Protein AF-R4L9H0-F1 (afdb_monomer_lite)

Structure (mmCIF, N/CA/C/O backbone):
data_AF-R4L9H0-F1
#
_entry.id   AF-R4L9H0-F1
#
loop_
_atom_site.group_PDB
_atom_site.id
_atom_site.type_symbol
_atom_site.label_atom_id
_atom_site.label_alt_id
_atom_site.label_comp_id
_atom_site.label_asym_id
_atom_site.label_entity_id
_atom_site.label_seq_id
_atom_site.pdbx_PDB_ins_code
_atom_site.Cartn_x
_atom_site.Cartn_y
_atom_site.Cartn_z
_atom_site.occupancy
_atom_site.B_iso_or_equiv
_atom_site.auth_seq_id
_atom_site.auth_comp_id
_atom_site.auth_asym_id
_atom_site.auth_atom_id
_atom_site.pdbx_PDB_model_num
ATOM 1 N N . MET A 1 1 ? -3.321 25.564 24.186 1.00 57.03 1 MET A N 1
ATOM 2 C CA . MET A 1 1 ? -4.465 24.782 24.703 1.00 57.03 1 MET A CA 1
ATOM 3 C C . MET A 1 1 ? -3.998 23.356 24.920 1.00 57.03 1 MET A C 1
ATOM 5 O O . MET A 1 1 ? -3.599 22.718 23.956 1.00 57.03 1 MET A O 1
ATOM 9 N N . ILE A 1 2 ? -3.971 22.887 26.167 1.00 65.69 2 ILE A N 1
ATOM 10 C CA . ILE A 1 2 ? -3.672 21.484 26.480 1.00 65.69 2 ILE A CA 1
ATOM 11 C C . ILE A 1 2 ? -4.960 20.702 26.213 1.00 65.69 2 ILE A C 1
ATOM 13 O O . ILE A 1 2 ? -5.992 21.007 26.808 1.00 65.69 2 ILE A O 1
ATOM 17 N N . ARG A 1 3 ? -4.929 19.754 25.270 1.00 62.16 3 ARG A N 1
ATOM 18 C CA . ARG A 1 3 ? -6.078 18.882 25.004 1.00 62.16 3 ARG A CA 1
ATOM 19 C C . ARG A 1 3 ? -6.209 17.927 26.200 1.00 62.16 3 ARG A C 1
ATOM 21 O O . ARG A 1 3 ? -5.203 17.309 26.550 1.00 62.16 3 ARG A O 1
ATOM 28 N N . PRO A 1 4 ? -7.376 17.829 26.859 1.00 68.88 4 PRO A N 1
ATOM 29 C CA . PRO A 1 4 ? -7.541 16.909 27.978 1.00 68.88 4 PRO A CA 1
ATOM 30 C C . PRO A 1 4 ? -7.258 15.465 27.529 1.00 68.88 4 PRO A C 1
ATOM 32 O O . PRO A 1 4 ? -7.546 15.125 26.375 1.00 68.88 4 PRO A O 1
ATOM 35 N N . PRO A 1 5 ? -6.675 14.624 28.404 1.00 79.44 5 PRO A N 1
ATOM 36 C CA . PRO A 1 5 ? -6.380 13.239 28.068 1.00 79.44 5 PRO A CA 1
ATOM 37 C C . PRO A 1 5 ? -7.684 12.491 27.781 1.00 79.44 5 PRO A C 1
ATOM 39 O O . PRO A 1 5 ? -8.649 12.586 28.540 1.00 79.44 5 PRO A O 1
ATOM 42 N N . TRP A 1 6 ? -7.712 11.764 26.665 1.00 81.38 6 TRP A N 1
ATOM 43 C CA . TRP A 1 6 ? -8.825 10.882 26.329 1.00 81.38 6 TRP A CA 1
ATOM 44 C C . TRP A 1 6 ? -8.898 9.749 27.361 1.00 81.38 6 TRP A C 1
ATOM 46 O O . TRP A 1 6 ? -7.885 9.119 27.659 1.00 81.38 6 TRP A O 1
ATOM 56 N N . LYS A 1 7 ? -10.088 9.520 27.921 1.00 83.50 7 LYS A N 1
ATOM 57 C CA . LYS A 1 7 ? -10.413 8.350 28.743 1.00 83.50 7 LYS A CA 1
ATOM 58 C C . LYS A 1 7 ? -11.563 7.621 28.062 1.00 83.50 7 LYS A C 1
ATOM 60 O O . LYS A 1 7 ? -12.702 8.080 28.146 1.00 83.50 7 LYS A O 1
ATOM 65 N N . GLY A 1 8 ? -11.232 6.555 27.341 1.00 79.62 8 GLY A N 1
ATOM 66 C CA . GLY A 1 8 ? -12.210 5.644 26.767 1.00 79.62 8 GLY A CA 1
ATOM 67 C C . GLY A 1 8 ? -12.906 4.818 27.848 1.00 79.62 8 GLY A C 1
ATOM 68 O O . GLY A 1 8 ? -12.428 4.696 28.975 1.00 79.62 8 GLY A O 1
ATOM 69 N N . THR A 1 9 ? -14.071 4.280 27.506 1.00 91.75 9 THR A N 1
ATOM 70 C CA . THR A 1 9 ? -14.641 3.123 28.214 1.00 91.75 9 THR A CA 1
ATOM 71 C C . THR A 1 9 ? -13.893 1.848 27.806 1.00 91.75 9 THR A C 1
ATOM 73 O O . THR A 1 9 ? -13.285 1.821 26.738 1.00 91.75 9 THR A O 1
ATOM 76 N N . GLU A 1 10 ? -13.980 0.771 28.593 1.00 90.12 10 GLU A N 1
ATOM 77 C CA . GLU A 1 10 ? -13.359 -0.523 28.238 1.00 90.12 10 GLU A CA 1
ATOM 78 C C . GLU A 1 10 ? -13.816 -1.035 26.860 1.00 90.12 10 GLU A C 1
ATOM 80 O O . GLU A 1 10 ? -13.020 -1.576 26.095 1.00 90.12 10 GLU A O 1
ATOM 85 N N . GLU A 1 11 ? -15.083 -0.804 26.499 1.00 92.56 11 GLU A N 1
ATOM 86 C CA . GLU A 1 11 ? -15.621 -1.140 25.176 1.00 92.56 11 GLU A CA 1
ATOM 87 C C . GLU A 1 11 ? -14.959 -0.316 24.060 1.00 92.56 11 GLU A C 1
ATOM 89 O O . GLU A 1 11 ? -14.592 -0.855 23.016 1.00 92.56 11 GLU A O 1
ATOM 94 N N . GLN A 1 12 ? -14.741 0.984 24.280 1.00 93.81 12 GLN A N 1
ATOM 95 C CA . GLN A 1 12 ? -14.036 1.841 23.323 1.00 93.81 12 GLN A CA 1
ATOM 96 C C . GLN A 1 12 ? -12.561 1.460 23.183 1.00 93.81 12 GLN A C 1
ATOM 98 O O . GLN A 1 12 ? -12.036 1.503 22.071 1.00 93.81 12 GLN A O 1
ATOM 103 N N . ASP A 1 13 ? -11.907 1.058 24.272 1.00 92.12 13 ASP A N 1
ATOM 104 C CA . ASP A 1 13 ? -10.519 0.594 24.248 1.00 92.12 13 ASP A CA 1
ATOM 105 C C . ASP A 1 13 ? -10.388 -0.745 23.506 1.00 92.12 13 ASP A C 1
ATOM 107 O O . ASP A 1 13 ? -9.468 -0.926 22.700 1.00 92.12 13 ASP A O 1
ATOM 111 N N . ALA A 1 14 ? -11.342 -1.662 23.696 1.00 92.44 14 ALA A N 1
ATOM 112 C CA . ALA A 1 14 ? -11.403 -2.919 22.954 1.00 92.44 14 ALA A CA 1
ATOM 113 C C . ALA A 1 14 ? -11.617 -2.684 21.448 1.00 92.44 14 ALA A C 1
ATOM 115 O O . ALA A 1 14 ? -10.895 -3.247 20.620 1.00 92.44 14 ALA A O 1
ATOM 116 N N . LEU A 1 15 ? -12.555 -1.803 21.081 1.00 95.44 15 LEU A N 1
ATOM 117 C CA . LEU A 1 15 ? -12.804 -1.424 19.686 1.00 95.44 15 LEU A CA 1
ATOM 118 C C . LEU A 1 15 ? -11.595 -0.727 19.055 1.00 95.44 15 LEU A C 1
ATOM 120 O O . LEU A 1 15 ? -11.249 -1.012 17.908 1.00 95.44 15 LEU A O 1
ATOM 124 N N . LEU A 1 16 ? -10.930 0.161 19.798 1.00 93.69 16 LEU A N 1
ATOM 125 C CA . LEU A 1 16 ? -9.717 0.830 19.339 1.00 93.69 16 LEU A CA 1
ATOM 126 C C . LEU A 1 16 ? -8.598 -0.182 19.085 1.00 93.69 16 LEU A C 1
ATOM 128 O O . LEU A 1 16 ? -7.954 -0.122 18.039 1.00 93.69 16 LEU A O 1
ATOM 132 N N . THR A 1 17 ? -8.392 -1.123 20.005 1.00 94.06 17 THR A N 1
ATOM 133 C CA . THR A 1 17 ? -7.374 -2.173 19.866 1.00 94.06 17 THR A CA 1
ATOM 134 C C . THR A 1 17 ? -7.639 -3.014 18.621 1.00 94.06 17 THR A C 1
ATOM 136 O O . THR A 1 17 ? -6.758 -3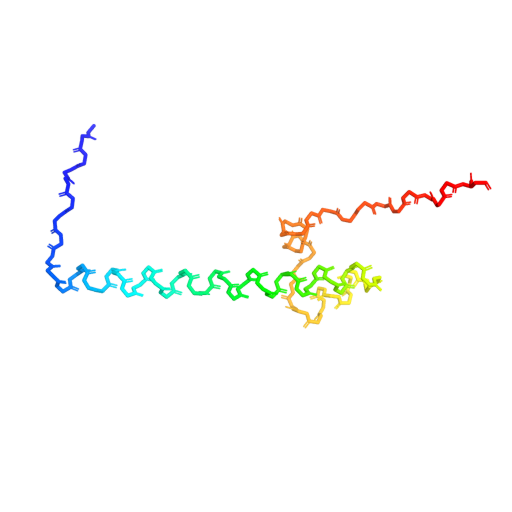.140 17.770 1.00 94.06 17 THR A O 1
ATOM 139 N N . ALA A 1 18 ? -8.876 -3.486 18.442 1.00 95.06 18 ALA A N 1
ATOM 140 C CA . ALA A 1 18 ? -9.268 -4.249 17.259 1.00 95.06 18 ALA A CA 1
ATOM 141 C C . ALA A 1 18 ? -9.068 -3.450 15.956 1.00 95.06 18 ALA A C 1
ATOM 143 O O . ALA A 1 18 ? -8.570 -3.983 14.962 1.00 95.06 18 ALA A O 1
ATOM 144 N N . ALA A 1 19 ? -9.404 -2.156 15.956 1.00 96.12 19 ALA A N 1
ATOM 145 C CA . ALA A 1 19 ? -9.198 -1.287 14.801 1.00 96.12 19 ALA A CA 1
ATOM 146 C C . ALA A 1 19 ? -7.705 -1.097 14.476 1.00 96.12 19 ALA A C 1
ATOM 148 O O . ALA A 1 19 ? -7.313 -1.172 13.311 1.00 96.12 19 ALA A O 1
ATOM 149 N N . VAL A 1 20 ? -6.859 -0.887 15.489 1.00 96.25 20 VAL A N 1
ATOM 150 C CA . VAL A 1 20 ? -5.404 -0.743 15.319 1.00 96.25 20 VAL A CA 1
ATOM 151 C C . VAL A 1 20 ? -4.788 -2.032 14.777 1.00 96.25 20 VAL A C 1
ATOM 153 O O . VAL A 1 20 ? -3.988 -1.981 13.842 1.00 96.25 20 VAL A O 1
ATOM 156 N N . GLU A 1 21 ? -5.183 -3.189 15.304 1.00 96.56 21 GLU A N 1
ATOM 157 C CA . GLU A 1 21 ? -4.728 -4.488 14.806 1.00 96.56 21 GLU A CA 1
ATOM 158 C C . GLU A 1 21 ? -5.131 -4.722 13.346 1.00 96.56 21 GLU A C 1
ATOM 160 O O . GLU A 1 21 ? -4.301 -5.151 12.539 1.00 96.56 21 GLU A O 1
ATOM 165 N N . ALA A 1 22 ? -6.373 -4.391 12.980 1.00 96.56 22 ALA A N 1
ATOM 166 C CA . ALA A 1 22 ? -6.852 -4.503 11.605 1.00 96.56 22 ALA A CA 1
ATOM 167 C C . ALA A 1 22 ? -6.054 -3.603 10.647 1.00 96.56 22 ALA A C 1
ATOM 169 O O . ALA A 1 22 ? -5.636 -4.051 9.578 1.00 96.56 22 ALA A O 1
ATOM 170 N N . VAL A 1 23 ? -5.773 -2.357 11.046 1.00 95.50 23 VAL A N 1
ATOM 171 C CA . VAL A 1 23 ? -4.945 -1.428 10.259 1.00 95.50 23 VAL A CA 1
ATOM 172 C C . VAL A 1 23 ? -3.519 -1.952 10.104 1.00 95.50 23 VAL A C 1
ATOM 174 O O . VAL A 1 23 ? -2.967 -1.903 9.005 1.00 95.50 23 VAL A O 1
ATOM 177 N N . ASN A 1 24 ? -2.915 -2.473 11.172 1.00 95.25 24 ASN A N 1
ATOM 178 C CA . ASN A 1 24 ? -1.560 -3.021 11.113 1.00 95.25 24 ASN A CA 1
ATOM 179 C C . ASN A 1 24 ? -1.482 -4.237 10.185 1.00 95.25 24 ASN A C 1
ATOM 181 O O . ASN A 1 24 ? -0.544 -4.343 9.398 1.00 95.25 24 ASN A O 1
ATOM 185 N N . ARG A 1 25 ? -2.491 -5.114 10.211 1.00 94.00 25 ARG A N 1
ATOM 186 C CA . ARG A 1 25 ? -2.576 -6.253 9.290 1.00 94.00 25 ARG A CA 1
ATOM 187 C C . ARG A 1 25 ? -2.671 -5.804 7.835 1.00 94.00 25 ARG A C 1
ATOM 189 O O . ARG A 1 25 ? -1.870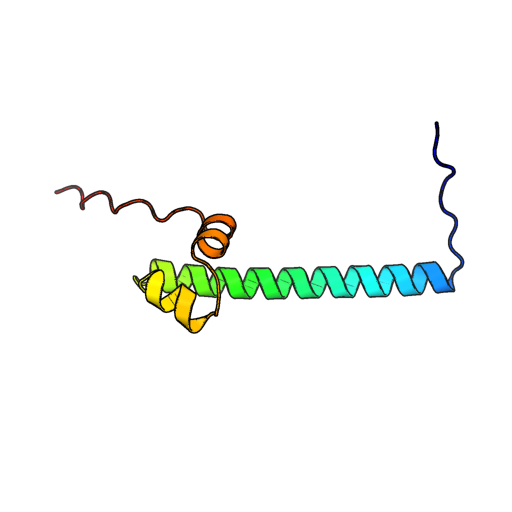 -6.248 7.017 1.00 94.00 25 ARG A O 1
ATOM 196 N N . ALA A 1 26 ? -3.574 -4.870 7.539 1.00 93.94 26 ALA A N 1
ATOM 197 C CA . ALA A 1 26 ? -3.731 -4.327 6.193 1.00 93.94 26 ALA A CA 1
ATOM 198 C C . ALA A 1 26 ? -2.435 -3.675 5.675 1.00 93.94 26 ALA A C 1
ATOM 200 O O . ALA A 1 26 ? -2.087 -3.837 4.508 1.00 93.94 26 ALA A O 1
ATOM 201 N N . ARG A 1 27 ? -1.680 -2.983 6.541 1.00 93.94 27 ARG A N 1
ATOM 202 C CA . ARG A 1 27 ? -0.375 -2.405 6.179 1.00 93.94 27 ARG A CA 1
ATOM 203 C C . ARG A 1 27 ? 0.652 -3.468 5.797 1.00 93.94 27 ARG A C 1
ATOM 205 O O . ARG A 1 27 ? 1.316 -3.305 4.780 1.00 93.94 27 ARG A O 1
ATOM 212 N N . MET A 1 28 ? 0.760 -4.554 6.564 1.00 93.12 28 MET A N 1
ATOM 213 C CA . MET A 1 28 ? 1.689 -5.648 6.241 1.00 93.12 28 MET A CA 1
ATOM 214 C C . MET A 1 28 ? 1.332 -6.332 4.916 1.00 93.12 28 MET A C 1
ATOM 216 O O . MET A 1 28 ? 2.215 -6.646 4.121 1.00 93.12 28 MET A O 1
ATOM 220 N N . GLU A 1 29 ? 0.040 -6.546 4.658 1.00 94.88 29 GLU A N 1
ATOM 221 C CA . GLU A 1 29 ? -0.432 -7.106 3.386 1.00 94.88 29 GLU A CA 1
ATOM 222 C C . GLU A 1 29 ? -0.119 -6.170 2.210 1.00 94.88 29 GLU A C 1
ATOM 224 O O . GLU A 1 29 ? 0.355 -6.619 1.163 1.00 94.88 29 GLU A O 1
ATOM 229 N N . GLU A 1 30 ? -0.314 -4.861 2.395 1.00 93.38 30 GLU A N 1
ATOM 230 C CA . GLU A 1 30 ? 0.046 -3.857 1.395 1.00 93.38 30 GLU A CA 1
ATOM 231 C C . GLU A 1 30 ? 1.557 -3.873 1.108 1.00 93.38 30 GLU A C 1
ATOM 233 O O . GLU A 1 30 ? 1.972 -3.890 -0.052 1.00 93.38 30 GLU A O 1
ATOM 238 N N . GLU A 1 31 ? 2.394 -3.904 2.146 1.00 93.75 31 GLU A N 1
ATOM 239 C CA . GLU A 1 31 ? 3.852 -3.993 2.013 1.00 93.75 31 GLU A CA 1
ATOM 240 C C . GLU A 1 31 ? 4.285 -5.258 1.263 1.00 93.75 31 GLU A C 1
ATOM 242 O O . GLU A 1 31 ? 5.108 -5.174 0.346 1.00 93.75 31 GLU A O 1
ATOM 247 N N . ALA A 1 32 ? 3.687 -6.412 1.572 1.00 94.69 32 ALA A N 1
ATOM 248 C CA . ALA A 1 32 ? 3.951 -7.662 0.864 1.00 94.69 32 ALA A CA 1
ATOM 249 C C . ALA A 1 32 ? 3.573 -7.577 -0.628 1.00 94.69 32 ALA A C 1
ATOM 251 O O . ALA A 1 32 ? 4.318 -8.054 -1.491 1.00 94.69 32 ALA A O 1
ATOM 252 N N . ALA A 1 33 ? 2.456 -6.921 -0.960 1.00 94.38 33 ALA A N 1
ATOM 253 C CA . ALA A 1 33 ? 2.055 -6.693 -2.347 1.00 94.38 33 ALA A CA 1
ATOM 254 C C . ALA A 1 33 ? 3.047 -5.781 -3.094 1.00 94.38 33 ALA A C 1
ATOM 256 O O . ALA A 1 33 ? 3.436 -6.074 -4.231 1.00 94.38 33 ALA A O 1
ATOM 257 N N . TRP A 1 34 ? 3.515 -4.704 -2.455 1.00 95.12 34 TRP A N 1
ATOM 258 C CA . TRP A 1 34 ? 4.537 -3.825 -3.034 1.00 95.12 34 TRP A CA 1
ATOM 259 C C . TRP A 1 34 ? 5.890 -4.525 -3.197 1.00 95.12 34 TRP A C 1
ATOM 261 O O . TRP A 1 34 ? 6.550 -4.314 -4.216 1.00 95.12 34 TRP A O 1
ATOM 271 N N . ALA A 1 35 ? 6.276 -5.411 -2.275 1.00 94.75 35 ALA A N 1
ATOM 272 C CA . ALA A 1 35 ? 7.472 -6.239 -2.421 1.00 94.75 35 ALA A CA 1
ATOM 273 C C . ALA A 1 35 ? 7.397 -7.129 -3.674 1.00 94.75 35 ALA A C 1
ATOM 275 O O . ALA A 1 35 ? 8.339 -7.160 -4.466 1.00 94.75 35 ALA A O 1
ATOM 276 N N . LYS A 1 36 ? 6.245 -7.760 -3.942 1.00 95.38 36 LYS A N 1
ATOM 277 C CA . LYS A 1 36 ? 6.035 -8.536 -5.178 1.00 95.38 36 LYS A CA 1
ATOM 278 C C . LYS A 1 36 ? 6.073 -7.684 -6.444 1.00 95.38 36 LYS A C 1
ATOM 280 O O . LYS A 1 36 ? 6.641 -8.106 -7.453 1.00 95.38 36 LYS A O 1
ATOM 285 N N . MET A 1 37 ? 5.543 -6.462 -6.402 1.00 93.81 37 MET A N 1
ATOM 286 C CA . MET A 1 37 ? 5.702 -5.520 -7.516 1.00 93.81 37 MET A CA 1
ATOM 287 C C . MET A 1 37 ? 7.168 -5.133 -7.744 1.00 93.81 37 MET A C 1
ATOM 289 O O . MET A 1 37 ? 7.594 -5.024 -8.895 1.00 93.81 37 MET A O 1
ATOM 293 N N . GLN A 1 38 ? 7.954 -4.966 -6.678 1.00 94.12 38 GLN A N 1
ATOM 294 C CA . GLN A 1 38 ? 9.385 -4.686 -6.781 1.00 94.12 38 GLN A CA 1
ATOM 295 C C . GLN A 1 38 ? 10.166 -5.872 -7.358 1.00 94.12 38 GLN A C 1
ATOM 297 O O . GLN A 1 38 ? 11.038 -5.657 -8.201 1.00 94.12 38 GLN A O 1
ATOM 302 N N . GLU A 1 39 ? 9.842 -7.109 -6.968 1.00 93.75 39 GLU A N 1
ATOM 303 C CA . GLU A 1 39 ? 10.411 -8.326 -7.567 1.00 93.75 39 GLU A CA 1
ATOM 304 C C . GLU A 1 39 ? 10.158 -8.352 -9.083 1.00 93.75 39 GLU A C 1
ATOM 306 O O . GLU A 1 39 ? 11.100 -8.475 -9.865 1.00 93.75 39 GLU A O 1
ATOM 311 N N . ALA A 1 40 ? 8.911 -8.130 -9.517 1.00 93.75 40 ALA A N 1
ATOM 312 C CA . ALA A 1 40 ? 8.563 -8.081 -10.937 1.00 93.75 40 ALA A CA 1
ATOM 313 C C . ALA A 1 40 ? 9.293 -6.947 -11.681 1.00 93.75 40 ALA A C 1
ATOM 315 O O . ALA A 1 40 ? 9.796 -7.138 -12.790 1.00 93.75 40 ALA A O 1
ATOM 316 N N . ARG A 1 41 ? 9.408 -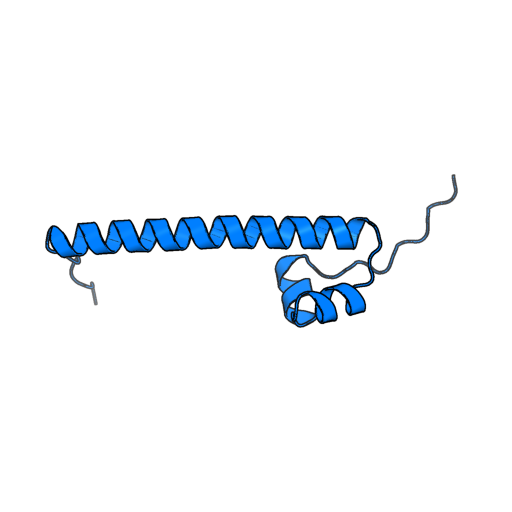5.765 -11.062 1.00 92.25 41 ARG A N 1
ATOM 317 C CA . ARG A 1 41 ? 10.158 -4.634 -11.628 1.00 92.25 41 ARG A CA 1
ATOM 318 C C . ARG A 1 41 ? 11.645 -4.959 -11.786 1.00 92.25 41 ARG A C 1
ATOM 320 O O . ARG A 1 41 ? 12.237 -4.617 -12.810 1.00 92.25 41 ARG A O 1
ATOM 327 N N . THR A 1 42 ? 12.227 -5.631 -10.794 1.00 91.38 42 THR A N 1
ATOM 328 C CA . THR A 1 42 ? 13.637 -6.055 -10.770 1.00 91.38 42 THR A CA 1
ATOM 329 C C . THR A 1 42 ? 13.902 -7.153 -11.798 1.00 91.38 42 THR A C 1
ATOM 331 O O . THR A 1 42 ? 14.924 -7.119 -12.473 1.00 91.38 42 THR A O 1
ATOM 334 N N . ALA A 1 43 ? 12.936 -8.049 -12.019 1.00 93.75 43 ALA A N 1
ATOM 335 C CA . ALA A 1 43 ? 12.956 -9.052 -13.084 1.00 93.75 43 ALA A CA 1
ATOM 336 C C . ALA A 1 43 ? 12.807 -8.460 -14.504 1.00 93.75 43 ALA A C 1
ATOM 338 O O . ALA A 1 43 ? 12.742 -9.197 -15.484 1.00 93.75 43 ALA A O 1
ATOM 339 N N . GLY A 1 44 ? 12.738 -7.131 -14.636 1.00 91.94 44 GLY A N 1
ATOM 340 C CA . GLY A 1 44 ? 12.721 -6.443 -15.923 1.00 91.94 44 GLY A CA 1
ATOM 341 C C . GLY A 1 44 ? 11.329 -6.135 -16.468 1.00 91.94 44 GLY A C 1
ATOM 342 O O . GLY A 1 44 ? 11.238 -5.536 -17.540 1.00 91.94 44 GLY A O 1
ATOM 343 N N . VAL A 1 45 ? 10.245 -6.449 -15.745 1.00 92.94 45 VAL A N 1
ATOM 344 C CA . VAL A 1 45 ? 8.888 -6.134 -16.215 1.00 92.94 45 VAL A CA 1
ATOM 345 C C . VAL A 1 45 ? 8.749 -4.612 -16.417 1.00 92.94 45 VAL A C 1
ATOM 347 O O . VAL A 1 45 ? 9.141 -3.828 -15.541 1.00 92.94 45 VAL A O 1
ATOM 350 N N . PRO A 1 46 ? 8.221 -4.150 -17.568 1.00 92.94 46 PRO A N 1
ATOM 351 C CA . PRO A 1 46 ? 8.032 -2.725 -17.810 1.00 92.94 46 PRO A CA 1
ATOM 352 C C . PRO A 1 46 ? 7.010 -2.102 -16.853 1.00 92.94 46 PRO A C 1
ATOM 354 O O . PRO A 1 46 ? 5.920 -2.642 -16.652 1.00 92.94 46 PRO A O 1
ATOM 357 N N . ASP A 1 47 ? 7.316 -0.906 -16.340 1.00 92.62 47 ASP A N 1
ATOM 358 C CA . ASP A 1 47 ? 6.433 -0.159 -15.431 1.00 92.62 47 ASP A CA 1
ATOM 359 C C . ASP A 1 47 ? 5.036 0.078 -16.050 1.00 92.62 47 ASP A C 1
ATOM 361 O O . ASP A 1 47 ? 4.044 0.096 -15.330 1.00 92.62 47 ASP A O 1
ATOM 365 N N . THR A 1 48 ? 4.927 0.205 -17.381 1.00 94.00 48 THR A N 1
ATOM 366 C CA . THR A 1 48 ? 3.640 0.338 -18.095 1.00 94.00 48 THR A CA 1
ATOM 367 C C . THR A 1 48 ? 2.757 -0.903 -17.961 1.00 94.00 48 THR A C 1
ATOM 369 O O . THR A 1 48 ? 1.542 -0.776 -17.810 1.00 94.00 48 THR A O 1
ATOM 372 N N . VAL A 1 49 ? 3.355 -2.097 -17.983 1.00 95.50 49 VAL A N 1
ATOM 373 C CA . VAL A 1 49 ? 2.648 -3.372 -17.803 1.00 95.50 49 VAL A CA 1
ATOM 374 C C . VAL A 1 49 ? 2.241 -3.539 -16.344 1.00 95.50 49 VAL A C 1
ATOM 376 O O . VAL A 1 49 ? 1.086 -3.872 -16.086 1.00 95.50 49 VAL A O 1
ATOM 379 N N . LEU A 1 50 ? 3.146 -3.243 -15.402 1.00 94.25 50 LEU A N 1
ATOM 380 C CA . LEU A 1 50 ? 2.852 -3.290 -13.964 1.00 94.25 50 LEU A CA 1
ATOM 381 C C . LEU A 1 50 ? 1.697 -2.353 -13.599 1.00 94.25 50 LEU A C 1
ATOM 383 O O . LEU A 1 50 ? 0.712 -2.803 -13.023 1.00 94.25 50 LEU A O 1
ATOM 387 N N . CYS A 1 51 ? 1.774 -1.083 -14.008 1.00 94.94 51 CYS A N 1
ATOM 388 C CA . CYS A 1 51 ? 0.740 -0.083 -13.734 1.00 94.94 51 CYS A CA 1
ATOM 389 C C . CYS A 1 51 ? -0.625 -0.505 -14.290 1.00 94.94 51 CYS A C 1
ATOM 391 O O . CYS A 1 51 ? -1.626 -0.436 -13.587 1.00 94.94 51 CYS A O 1
ATOM 393 N N . ARG A 1 52 ? -0.665 -0.997 -15.537 1.00 95.75 52 ARG A N 1
ATOM 394 C CA . ARG A 1 52 ? -1.912 -1.428 -16.183 1.00 95.75 52 ARG A CA 1
ATOM 395 C C . ARG A 1 52 ? -2.526 -2.665 -15.527 1.00 95.75 52 ARG A C 1
ATOM 397 O O . ARG A 1 52 ? -3.742 -2.765 -15.464 1.00 95.75 52 ARG A O 1
ATOM 404 N N . ARG A 1 53 ? -1.708 -3.639 -15.111 1.00 95.56 53 ARG A N 1
ATOM 405 C CA . ARG A 1 53 ? -2.193 -4.912 -14.546 1.00 95.56 53 ARG A CA 1
ATOM 406 C C . ARG A 1 53 ? -2.588 -4.798 -13.080 1.00 95.56 53 ARG A C 1
ATOM 408 O O . ARG A 1 53 ? -3.528 -5.469 -12.676 1.00 95.56 53 ARG A O 1
ATOM 415 N N . ALA A 1 54 ? -1.876 -3.978 -12.314 1.00 92.19 54 ALA A N 1
ATOM 416 C CA . ALA A 1 54 ? -2.166 -3.737 -10.905 1.00 92.19 54 ALA A CA 1
ATOM 417 C C . ALA A 1 54 ? -3.150 -2.572 -10.680 1.00 92.19 54 ALA A C 1
ATOM 419 O O . ALA A 1 54 ? -3.444 -2.260 -9.535 1.00 92.19 54 ALA A O 1
ATOM 420 N N . ASP A 1 55 ? -3.629 -1.930 -11.753 1.00 94.94 55 ASP A N 1
ATOM 421 C CA . ASP A 1 55 ? -4.494 -0.740 -11.715 1.00 94.94 55 ASP A CA 1
ATOM 422 C C . ASP A 1 55 ? -3.936 0.388 -10.824 1.00 94.94 55 ASP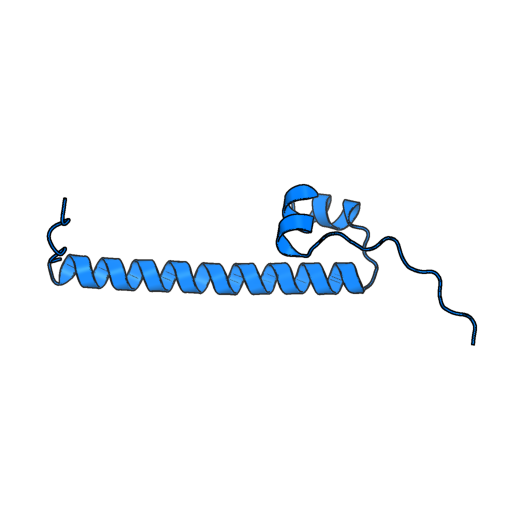 A C 1
ATOM 424 O O . ASP A 1 55 ? -4.633 1.046 -10.054 1.00 94.94 55 ASP A O 1
ATOM 428 N N . VAL A 1 56 ? -2.621 0.610 -10.915 1.00 94.25 56 VAL A N 1
ATOM 429 C CA . VAL A 1 56 ? -1.920 1.659 -10.165 1.00 94.25 56 VAL A CA 1
ATOM 430 C C . VAL A 1 56 ? -1.341 2.699 -11.106 1.00 94.25 56 VAL A C 1
ATOM 432 O O . VAL A 1 56 ? -0.808 2.395 -12.173 1.00 94.25 56 VAL A O 1
ATOM 435 N N . SER A 1 57 ? -1.384 3.962 -10.687 1.00 94.94 57 SER A N 1
ATOM 436 C CA . SER A 1 57 ? -0.721 5.028 -11.433 1.00 94.94 57 SER A CA 1
ATOM 437 C C . SER A 1 57 ? 0.806 4.908 -11.335 1.00 94.94 57 SER A C 1
ATOM 439 O O . SER A 1 57 ? 1.357 4.489 -10.311 1.00 94.94 57 SER A O 1
ATOM 441 N N . ARG A 1 58 ? 1.519 5.387 -12.362 1.00 91.94 58 ARG A N 1
ATOM 442 C CA . ARG A 1 58 ? 2.990 5.472 -12.339 1.00 91.94 58 ARG A CA 1
ATOM 443 C C . ARG A 1 58 ? 3.510 6.346 -11.192 1.00 91.94 58 ARG A C 1
ATOM 445 O O . ARG A 1 58 ? 4.575 6.072 -10.645 1.00 91.94 58 ARG A O 1
ATOM 452 N N . ALA A 1 59 ? 2.758 7.378 -10.806 1.00 93.94 59 ALA A N 1
ATOM 453 C CA . ALA A 1 59 ? 3.096 8.225 -9.665 1.00 93.94 59 ALA A CA 1
ATOM 454 C C . ALA A 1 59 ? 3.024 7.446 -8.341 1.00 93.94 59 ALA A C 1
ATOM 456 O O . ALA A 1 59 ? 3.924 7.570 -7.513 1.00 93.94 59 ALA A O 1
ATOM 457 N N . THR A 1 60 ? 2.000 6.605 -8.164 1.00 94.31 60 THR A N 1
ATOM 458 C CA . THR A 1 60 ? 1.867 5.716 -6.999 1.00 94.31 60 THR A CA 1
ATOM 459 C C . THR A 1 60 ? 3.008 4.704 -6.956 1.00 94.31 60 THR A C 1
ATOM 461 O O . THR A 1 60 ? 3.667 4.581 -5.925 1.00 94.31 60 THR A O 1
ATOM 464 N N . LEU A 1 61 ? 3.297 4.052 -8.089 1.00 92.88 61 LEU A N 1
ATOM 465 C CA . LEU A 1 61 ? 4.397 3.093 -8.211 1.00 92.88 61 LEU A CA 1
ATOM 466 C C . LEU A 1 61 ? 5.739 3.725 -7.812 1.00 92.88 61 LEU A C 1
ATOM 468 O O . LEU A 1 61 ? 6.463 3.174 -6.989 1.00 92.88 61 LEU A O 1
ATOM 472 N N . ASN A 1 62 ? 6.049 4.916 -8.333 1.00 93.19 62 ASN A N 1
ATOM 473 C CA . ASN A 1 62 ? 7.296 5.616 -8.016 1.00 93.19 62 ASN A CA 1
ATOM 474 C C . ASN A 1 62 ? 7.347 6.154 -6.580 1.00 93.19 62 ASN A C 1
ATOM 476 O O . ASN A 1 62 ? 8.426 6.218 -6.003 1.00 93.19 62 ASN A O 1
ATOM 480 N N . ARG A 1 63 ? 6.211 6.539 -5.986 1.00 93.56 63 ARG A N 1
ATOM 481 C CA . ARG A 1 63 ? 6.160 6.944 -4.572 1.00 93.56 63 ARG A CA 1
ATOM 482 C C . ARG A 1 63 ? 6.483 5.770 -3.647 1.00 93.56 63 ARG A C 1
ATOM 484 O O . ARG A 1 63 ? 7.135 5.973 -2.632 1.00 93.56 63 ARG A O 1
ATOM 491 N N . LYS A 1 64 ? 6.015 4.568 -3.995 1.00 93.19 64 LYS A N 1
ATOM 492 C CA . LYS A 1 64 ? 6.187 3.354 -3.187 1.00 93.19 64 LYS A CA 1
ATOM 493 C C . LYS A 1 64 ? 7.543 2.686 -3.396 1.00 93.19 64 LYS A C 1
ATOM 495 O O . LYS A 1 64 ? 8.159 2.271 -2.425 1.00 93.19 64 LYS A O 1
ATOM 500 N N . LEU A 1 65 ? 8.009 2.602 -4.641 1.00 92.56 65 LEU A N 1
ATOM 501 C CA . LEU A 1 65 ? 9.202 1.833 -5.021 1.00 92.56 65 LEU A CA 1
ATOM 502 C C . LEU A 1 65 ? 10.396 2.701 -5.452 1.00 92.56 65 LEU A C 1
ATOM 504 O O . LEU A 1 65 ? 11.422 2.181 -5.883 1.00 92.56 65 LEU A O 1
ATOM 508 N N . GLY A 1 66 ? 10.258 4.026 -5.407 1.00 90.19 66 GLY A N 1
ATOM 509 C CA . GLY A 1 66 ? 11.225 4.960 -5.979 1.00 90.19 66 GLY A CA 1
ATOM 510 C C . GLY A 1 66 ? 11.141 5.049 -7.507 1.00 90.19 66 GLY A C 1
ATOM 511 O O . GLY A 1 66 ? 10.541 4.212 -8.192 1.00 90.19 66 GLY A O 1
ATOM 512 N N . ALA A 1 67 ? 11.753 6.087 -8.075 1.00 83.94 67 ALA A N 1
ATOM 513 C CA . ALA A 1 67 ? 11.904 6.187 -9.522 1.00 83.94 67 ALA A CA 1
ATOM 514 C C . ALA A 1 67 ? 12.862 5.098 -10.029 1.00 83.94 67 ALA A C 1
ATOM 516 O O . ALA A 1 67 ? 13.919 4.867 -9.440 1.00 83.94 67 ALA A O 1
ATOM 517 N N . ARG A 1 68 ? 12.519 4.448 -11.148 1.00 76.75 68 ARG A N 1
ATOM 518 C CA . ARG A 1 68 ? 13.466 3.576 -11.851 1.00 76.75 68 ARG A CA 1
ATOM 519 C C . ARG A 1 68 ? 14.623 4.453 -12.312 1.00 76.75 68 ARG A C 1
ATOM 521 O O . ARG A 1 68 ? 14.387 5.408 -13.054 1.00 76.75 68 ARG A O 1
ATOM 528 N N . ARG A 1 69 ? 15.851 4.153 -11.880 1.00 66.25 69 ARG A N 1
ATOM 529 C CA . ARG A 1 69 ? 17.020 4.797 -12.483 1.00 66.25 69 ARG A CA 1
ATOM 530 C C . ARG A 1 69 ? 17.018 4.426 -13.970 1.00 66.25 69 ARG A C 1
ATOM 532 O O . ARG A 1 69 ? 16.809 3.246 -14.271 1.00 66.25 69 ARG A O 1
ATOM 539 N N . PRO A 1 70 ? 17.181 5.387 -14.895 1.00 59.03 70 PRO A N 1
ATOM 540 C CA . PRO A 1 70 ? 17.549 5.030 -16.254 1.00 59.03 70 PRO A CA 1
ATOM 541 C C . PRO A 1 70 ? 18.836 4.219 -16.124 1.00 59.03 70 PRO A C 1
ATOM 543 O O . PRO A 1 70 ? 19.779 4.668 -15.481 1.00 59.03 70 PRO A O 1
ATOM 546 N N . SER A 1 71 ? 18.791 2.975 -16.584 1.00 55.94 71 SER A N 1
ATOM 547 C CA . SER A 1 71 ? 19.882 2.010 -16.515 1.00 55.94 71 SER A CA 1
ATOM 548 C C . SER A 1 71 ? 21.211 2.680 -16.861 1.00 55.94 71 SER A C 1
ATOM 550 O O . SER A 1 71 ? 21.392 3.126 -17.993 1.00 55.94 71 SER A O 1
ATOM 552 N N . GLU A 1 72 ? 22.109 2.767 -15.878 1.00 48.66 72 GLU A N 1
ATOM 553 C CA . GLU A 1 72 ? 23.530 2.992 -16.128 1.00 48.6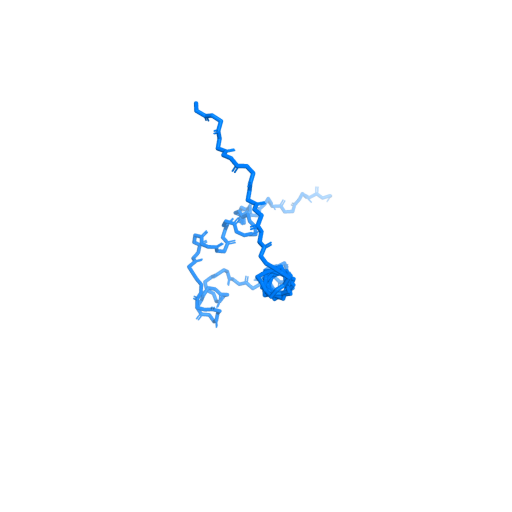6 72 GLU A CA 1
ATOM 554 C C . GLU A 1 72 ? 23.981 1.847 -17.053 1.00 48.66 72 GLU A C 1
ATOM 556 O O . GLU A 1 72 ? 23.599 0.695 -16.801 1.00 48.66 72 GLU A O 1
ATOM 561 N N . PRO A 1 73 ? 24.651 2.131 -18.184 1.00 47.59 73 PRO A N 1
ATOM 562 C CA . PRO A 1 73 ? 25.120 1.073 -19.071 1.00 47.59 73 PRO A CA 1
ATOM 563 C C . PRO A 1 73 ? 26.037 0.123 -18.286 1.00 47.59 73 PRO A C 1
ATOM 565 O O . PRO A 1 73 ? 26.682 0.568 -17.335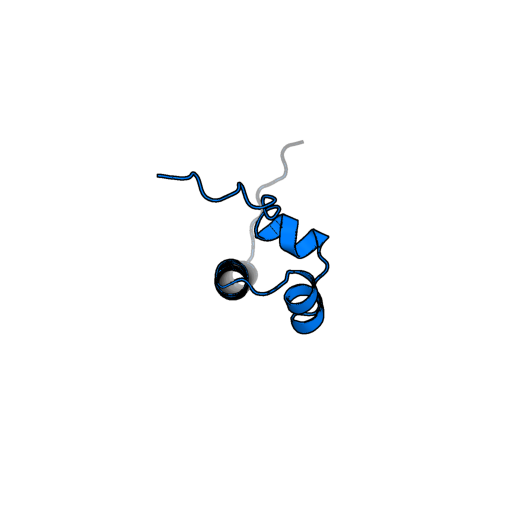 1.00 47.59 73 PRO A O 1
ATOM 568 N N . PRO A 1 74 ? 26.104 -1.174 -18.642 1.00 47.75 74 PRO A N 1
ATOM 569 C CA . PRO A 1 74 ? 27.051 -2.074 -17.997 1.00 47.75 74 PRO A CA 1
ATOM 570 C C . PRO A 1 74 ? 28.458 -1.492 -18.161 1.00 47.75 74 PRO A C 1
ATOM 572 O O . PRO A 1 74 ? 28.885 -1.230 -19.288 1.00 47.75 74 PRO A O 1
ATOM 575 N N . SER A 1 75 ? 29.150 -1.251 -17.045 1.00 45.59 75 SER A N 1
ATOM 576 C CA . SER A 1 75 ? 30.574 -0.928 -17.071 1.00 45.59 75 SER A CA 1
ATOM 577 C C . SER A 1 75 ? 31.294 -2.046 -17.825 1.00 45.59 75 SER A C 1
ATOM 579 O O . SER A 1 75 ? 31.109 -3.210 -17.463 1.00 45.59 75 SER A O 1
ATOM 581 N N . PRO A 1 76 ? 32.064 -1.737 -18.880 1.00 60.41 76 PRO A N 1
ATOM 582 C CA . PRO A 1 76 ? 32.912 -2.734 -19.506 1.00 60.41 76 PRO A CA 1
ATOM 583 C C . PRO A 1 76 ? 34.045 -3.068 -18.526 1.00 60.41 76 PRO A C 1
ATOM 585 O O . PRO A 1 76 ? 34.774 -2.166 -18.110 1.00 60.41 76 PRO A O 1
ATOM 588 N N . GLU A 1 77 ? 34.144 -4.338 -18.128 1.00 58.88 77 GLU A N 1
ATOM 589 C CA . GLU A 1 77 ? 35.398 -4.925 -17.628 1.00 58.88 77 GLU A CA 1
ATOM 590 C C . GLU A 1 77 ? 36.328 -5.252 -18.802 1.00 58.88 77 GLU A C 1
ATOM 592 O O . GLU A 1 77 ? 35.815 -5.686 -19.863 1.00 58.88 77 GLU A O 1
#

Secondary structure (DSSP, 8-state):
-PPPPP---HHHHHHHHHHHHHHHHHHHHHHHHHHHHHHHHHTT--HHHHHHHHT--HHHHHHHH-PPPP-PPPPP-

Sequence (77 aa):
MIRPPWKGTEEQDALLTAAVEAVNRARMEEEAAWAKMQEARTAGVPDTVLCRRADVSRATLNRKLGARRPSEPPSPE

Foldseek 3Di:
DDDPDDDDDPVVVVVVVVVVVVVVVVVVVVVVVLVVLVVCVVVVNDPVVSCVVVVHDPVRNCVSNNDDDPDDPPDDD

pLDDT: mean 86.66, std 14.12, range [45.59, 96.56]

Radius of gyration: 20.65 Å; chains: 1; bounding box: 51×34×48 Å